Protein AF-A0A4Y9QCJ6-F1 (afdb_monomer_lite)

Foldseek 3Di:
DDDDDDDPPPPPPPVPDPPQQPAAAQRPVSLVVQLVVLVVCVVVQVVLVHSVSSNVNSVCRHNDQLPPCVHVVADVPDGPDPDVVVVVVVVVVVVVVVCVVPVCVVVVVVVVVVVVVVVVVVVVVPPPPPDDDDD

Secondary structure (DSSP, 8-state):
------------------------TT-HHHHHHHHHHHHH-HHHHHHTTSHHHHHHHHHHHHHGGGGSTTSTTS-SSS-----HHHHHHHHHHHHHHHHHH-HHHHHHHHHHHHHHHHHHHHHHHT---------

Radius of gyration: 29.43 Å; chains: 1; bounding box: 95×52×82 Å

Structure (mmCIF, N/CA/C/O backbone):
data_AF-A0A4Y9QCJ6-F1
#
_entry.id   AF-A0A4Y9QCJ6-F1
#
loop_
_atom_site.group_PDB
_atom_site.id
_atom_site.type_symbol
_atom_site.label_atom_id
_atom_site.label_alt_id
_atom_site.label_comp_id
_atom_site.label_asym_id
_atom_site.label_entity_id
_atom_site.label_seq_id
_atom_site.pdbx_PDB_ins_code
_atom_site.Cartn_x
_atom_site.Cartn_y
_atom_site.Cartn_z
_atom_site.occupancy
_atom_site.B_iso_or_equiv
_atom_site.auth_seq_id
_atom_site.auth_comp_id
_atom_site.auth_asym_id
_atom_site.auth_atom_id
_atom_site.pdbx_PDB_model_num
ATOM 1 N N . MET A 1 1 ? 48.549 -5.449 -56.097 1.00 35.25 1 MET A N 1
ATOM 2 C CA . MET A 1 1 ? 48.235 -4.006 -56.099 1.00 35.25 1 MET A CA 1
ATOM 3 C C . MET A 1 1 ? 46.804 -3.830 -55.611 1.00 35.25 1 MET A C 1
ATOM 5 O O . MET A 1 1 ? 45.955 -4.527 -56.139 1.00 35.25 1 MET A O 1
ATOM 9 N N . SER A 1 2 ? 46.633 -2.996 -54.573 1.00 35.28 2 SER A N 1
ATOM 10 C CA . SER A 1 2 ? 45.467 -2.190 -54.133 1.00 35.28 2 SER A CA 1
ATOM 11 C C . SER A 1 2 ? 44.042 -2.679 -54.434 1.00 35.28 2 SER A C 1
ATOM 13 O O . SER A 1 2 ? 43.709 -2.915 -55.585 1.00 35.28 2 SER A O 1
ATOM 15 N N . ALA A 1 3 ? 43.201 -2.916 -53.412 1.00 39.25 3 ALA A N 1
ATOM 16 C CA . ALA A 1 3 ? 42.363 -1.924 -52.691 1.00 39.25 3 ALA A CA 1
ATOM 17 C C . ALA A 1 3 ? 41.281 -1.324 -53.618 1.00 39.25 3 ALA A C 1
ATOM 19 O O . ALA A 1 3 ? 41.605 -0.872 -54.705 1.00 39.25 3 ALA A O 1
ATOM 20 N N . VAL A 1 4 ? 39.989 -1.326 -53.284 1.00 38.66 4 VAL A N 1
ATOM 21 C CA . VAL A 1 4 ? 39.385 -0.539 -52.198 1.00 38.66 4 VAL A CA 1
ATOM 22 C C . VAL A 1 4 ? 38.084 -1.200 -51.712 1.00 38.66 4 VAL A C 1
ATOM 24 O O . VAL A 1 4 ? 37.267 -1.662 -52.502 1.00 38.66 4 VAL A O 1
ATOM 27 N N . LEU A 1 5 ? 37.938 -1.228 -50.387 1.00 43.31 5 LEU A N 1
ATOM 28 C CA . LEU A 1 5 ? 36.729 -1.533 -49.628 1.00 43.31 5 LEU A CA 1
ATOM 29 C C . LEU A 1 5 ? 35.739 -0.374 -49.782 1.00 43.31 5 LEU A C 1
ATOM 31 O O . LEU A 1 5 ? 36.071 0.731 -49.355 1.00 43.31 5 LEU A O 1
ATOM 35 N N . ASP A 1 6 ? 34.539 -0.617 -50.313 1.00 37.62 6 ASP A N 1
ATOM 36 C CA . ASP A 1 6 ? 33.442 0.344 -50.189 1.00 37.62 6 ASP A CA 1
ATOM 37 C C . ASP A 1 6 ? 32.541 -0.039 -49.012 1.00 37.62 6 ASP A C 1
ATOM 39 O O . ASP A 1 6 ? 31.720 -0.950 -49.049 1.00 37.62 6 ASP A O 1
ATOM 43 N N . SER A 1 7 ? 32.852 0.659 -47.927 1.00 39.06 7 SER A N 1
ATOM 44 C CA . SER A 1 7 ? 32.071 1.015 -46.751 1.00 39.06 7 SER A CA 1
ATOM 45 C C . SER A 1 7 ? 30.545 0.894 -46.902 1.00 39.06 7 SER A C 1
ATOM 47 O O . SER A 1 7 ? 29.852 1.865 -47.221 1.00 39.06 7 SER A O 1
ATOM 49 N N . ASP A 1 8 ? 30.002 -0.268 -46.536 1.00 37.22 8 ASP A N 1
ATOM 50 C CA . ASP A 1 8 ? 28.640 -0.344 -46.014 1.00 37.22 8 ASP A CA 1
ATOM 51 C C . ASP A 1 8 ? 28.600 0.488 -44.730 1.00 37.22 8 ASP A C 1
ATOM 53 O O . ASP A 1 8 ? 29.115 0.097 -43.677 1.00 37.22 8 ASP A O 1
ATOM 57 N N . LYS A 1 9 ? 28.006 1.682 -44.820 1.00 37.88 9 LYS A N 1
ATOM 58 C CA . LYS A 1 9 ? 27.611 2.461 -43.649 1.00 37.88 9 LYS A CA 1
ATOM 59 C C . LYS A 1 9 ? 26.601 1.634 -42.859 1.00 37.88 9 LYS A C 1
ATOM 61 O O . LYS A 1 9 ? 25.395 1.743 -43.065 1.00 37.88 9 LYS A O 1
ATOM 66 N N . ALA A 1 10 ? 27.110 0.845 -41.920 1.00 39.19 10 ALA A N 1
ATOM 67 C CA . ALA A 1 10 ? 26.345 0.328 -40.808 1.00 39.19 10 ALA A CA 1
ATOM 68 C C . ALA A 1 10 ? 25.781 1.535 -40.049 1.00 39.19 10 ALA A C 1
ATOM 70 O O . ALA A 1 10 ? 26.474 2.199 -39.275 1.00 39.19 10 ALA A O 1
ATOM 71 N N . VAL A 1 11 ? 24.516 1.857 -40.317 1.00 41.06 11 VAL A N 1
ATOM 72 C CA . VAL A 1 11 ? 23.702 2.629 -39.385 1.00 41.06 11 VAL A CA 1
ATOM 73 C C . VAL A 1 11 ? 23.800 1.864 -38.068 1.00 41.06 11 VAL A C 1
ATOM 75 O O . VAL A 1 11 ? 23.504 0.668 -38.068 1.00 41.06 11 VAL A O 1
ATOM 78 N N . PRO A 1 12 ? 24.265 2.469 -36.962 1.00 40.25 12 PRO A N 1
ATOM 79 C CA . PRO A 1 12 ? 24.201 1.780 -35.694 1.00 40.25 12 PRO A CA 1
ATOM 80 C C . PRO A 1 12 ? 22.713 1.592 -35.412 1.00 40.25 12 PRO A C 1
ATOM 82 O O . PRO A 1 12 ? 22.014 2.544 -35.061 1.00 40.25 12 PRO A O 1
ATOM 85 N N . GLU A 1 13 ? 22.216 0.371 -35.606 1.00 39.78 13 GLU A N 1
ATOM 86 C CA . GLU A 1 13 ? 21.015 -0.101 -34.941 1.00 39.78 13 GLU A CA 1
ATOM 87 C C . GLU A 1 13 ? 21.306 0.024 -33.448 1.00 39.78 13 GLU A C 1
ATOM 89 O O . GLU A 1 13 ? 21.838 -0.874 -32.791 1.00 39.78 13 GLU A O 1
ATOM 94 N N . ILE A 1 14 ? 20.996 1.197 -32.900 1.00 45.50 14 ILE A N 1
ATOM 95 C CA . ILE A 1 14 ? 20.831 1.386 -31.473 1.00 45.50 14 ILE A CA 1
ATOM 96 C C . ILE A 1 14 ? 19.552 0.621 -31.159 1.00 45.50 14 ILE A C 1
ATOM 98 O O . ILE A 1 14 ? 18.470 1.195 -31.044 1.00 45.50 14 ILE A O 1
ATOM 102 N N . SER A 1 15 ? 19.673 -0.704 -31.073 1.00 43.03 15 SER A N 1
ATOM 103 C CA . SER A 1 15 ? 18.697 -1.509 -30.366 1.00 43.03 15 SER A CA 1
ATOM 104 C C . SER A 1 15 ? 18.487 -0.802 -29.025 1.00 43.03 15 SER A C 1
ATOM 106 O O . SER A 1 15 ? 19.467 -0.511 -28.321 1.00 43.03 15 SER A O 1
ATOM 108 N N . PRO A 1 16 ? 17.254 -0.389 -28.688 1.00 47.22 16 PRO A N 1
ATOM 109 C CA . PRO A 1 16 ? 17.018 0.240 -27.410 1.00 47.22 16 PRO A CA 1
ATOM 110 C C . PRO A 1 16 ? 17.340 -0.826 -26.372 1.00 47.22 16 PRO A C 1
ATOM 112 O O . PRO A 1 16 ? 16.580 -1.778 -26.198 1.00 47.22 16 PRO A O 1
ATOM 115 N N . LYS A 1 17 ? 18.505 -0.699 -25.719 1.00 46.94 17 LYS A N 1
ATOM 116 C CA . LYS A 1 17 ? 18.844 -1.518 -24.556 1.00 46.94 17 LYS A CA 1
ATOM 117 C C . LYS A 1 17 ? 17.602 -1.516 -23.667 1.00 46.94 17 LYS A C 1
ATOM 119 O O . LYS A 1 17 ? 17.110 -0.416 -23.385 1.00 46.94 17 LYS A O 1
ATOM 124 N N . PRO A 1 18 ? 17.073 -2.684 -23.262 1.00 53.84 18 PRO A N 1
ATOM 125 C CA . PRO A 1 18 ? 15.926 -2.720 -22.375 1.00 53.84 18 PRO A CA 1
ATOM 126 C C . PRO A 1 18 ? 16.317 -1.905 -21.151 1.00 53.84 18 PRO A C 1
ATOM 128 O O . PRO A 1 18 ? 17.270 -2.253 -20.447 1.00 53.84 18 PRO A O 1
ATOM 131 N N . VAL A 1 19 ? 15.659 -0.757 -20.970 1.00 62.88 19 VAL A N 1
ATOM 132 C CA . VAL A 1 19 ? 15.935 0.126 -19.843 1.00 62.88 19 VAL A CA 1
ATOM 133 C C . VAL A 1 19 ? 15.485 -0.645 -18.619 1.00 62.88 19 VAL A C 1
ATOM 135 O O . VAL A 1 19 ? 14.303 -0.729 -18.304 1.00 62.88 19 VAL A O 1
ATOM 138 N N . THR A 1 20 ? 16.437 -1.330 -18.005 1.00 71.50 20 THR A N 1
ATOM 139 C CA . THR A 1 20 ? 16.164 -2.241 -16.910 1.00 71.50 20 THR A CA 1
ATOM 140 C C . THR A 1 20 ? 16.136 -1.401 -15.650 1.00 71.50 20 THR A C 1
ATOM 142 O O . THR A 1 20 ? 17.024 -0.587 -15.411 1.00 71.50 20 THR A O 1
ATOM 145 N N . ILE A 1 21 ? 15.076 -1.541 -14.866 1.00 81.06 21 ILE A N 1
ATOM 146 C CA . ILE A 1 21 ? 14.935 -0.803 -13.617 1.00 81.06 21 ILE A CA 1
ATOM 147 C C . ILE A 1 21 ? 15.907 -1.394 -12.599 1.00 81.06 21 ILE A C 1
ATOM 149 O O . ILE A 1 21 ? 15.769 -2.543 -12.189 1.00 81.06 21 ILE A O 1
ATOM 153 N N . GLU A 1 22 ? 16.877 -0.591 -12.175 1.00 83.38 22 GLU A N 1
ATOM 154 C CA . GLU A 1 22 ? 17.934 -0.976 -11.233 1.00 83.38 22 GLU A CA 1
ATOM 155 C C . GLU A 1 22 ? 17.466 -0.882 -9.768 1.00 83.38 22 GLU A C 1
ATOM 157 O O . GLU A 1 22 ? 18.109 -0.260 -8.925 1.00 83.38 22 GLU A O 1
ATOM 162 N N . ILE A 1 23 ? 16.310 -1.467 -9.447 1.00 85.94 23 ILE A N 1
ATOM 163 C CA . ILE A 1 23 ? 15.819 -1.565 -8.065 1.00 85.94 23 ILE A CA 1
ATOM 164 C C . ILE A 1 23 ? 16.031 -3.000 -7.591 1.00 85.94 23 ILE A C 1
ATOM 166 O O . ILE A 1 23 ? 15.534 -3.943 -8.207 1.00 85.94 23 ILE A O 1
ATOM 170 N N . ARG A 1 24 ? 16.763 -3.171 -6.485 1.00 84.56 24 ARG A N 1
ATOM 171 C CA . ARG A 1 24 ? 16.892 -4.473 -5.818 1.00 84.56 24 ARG A CA 1
ATOM 172 C C . ARG A 1 24 ? 15.617 -4.800 -5.039 1.00 84.56 24 ARG A C 1
ATOM 174 O O . ARG A 1 24 ? 14.974 -3.910 -4.484 1.00 84.56 24 ARG A O 1
ATOM 181 N N . GLU A 1 25 ? 15.287 -6.087 -4.961 1.00 84.69 25 GLU A N 1
ATOM 182 C CA . GLU A 1 25 ? 14.137 -6.575 -4.191 1.00 84.69 25 GLU A CA 1
ATOM 183 C C . GLU A 1 25 ? 14.214 -6.092 -2.732 1.00 84.69 25 GLU A C 1
ATOM 185 O O . GLU A 1 25 ? 15.226 -6.278 -2.056 1.00 84.69 25 GLU A O 1
ATOM 190 N N . GLY A 1 26 ? 13.143 -5.456 -2.252 1.00 79.38 26 GLY A N 1
ATOM 191 C CA . GLY A 1 26 ? 13.040 -4.920 -0.895 1.00 79.38 26 GLY A CA 1
ATOM 192 C C . GLY A 1 26 ? 13.783 -3.601 -0.643 1.00 79.38 26 GLY A C 1
ATOM 193 O O . GLY A 1 26 ? 13.669 -3.060 0.459 1.00 79.38 26 GLY A O 1
ATOM 194 N N . ASP A 1 27 ? 14.485 -3.032 -1.630 1.00 86.88 27 ASP A N 1
ATOM 195 C CA . ASP A 1 27 ? 15.189 -1.755 -1.469 1.00 86.88 27 ASP A CA 1
ATOM 196 C C . ASP A 1 27 ? 14.233 -0.558 -1.587 1.00 86.88 27 ASP A C 1
ATOM 198 O O . ASP A 1 27 ? 13.941 -0.034 -2.667 1.00 86.88 27 ASP A O 1
ATOM 202 N N . TRP A 1 28 ? 13.741 -0.112 -0.431 1.00 86.19 28 TRP A N 1
ATOM 203 C CA . TRP A 1 28 ? 12.814 1.013 -0.339 1.00 86.19 28 TRP A CA 1
ATOM 204 C C . TRP A 1 28 ? 13.424 2.331 -0.833 1.00 86.19 28 TRP A C 1
ATOM 206 O O . TRP A 1 28 ? 12.732 3.140 -1.453 1.00 86.19 28 TRP A O 1
ATOM 216 N N . LYS A 1 29 ? 14.723 2.555 -0.594 1.00 90.81 29 LYS A N 1
ATOM 217 C CA . LYS A 1 29 ? 15.389 3.804 -0.985 1.00 90.81 29 LYS A CA 1
ATOM 218 C C . LYS A 1 29 ? 15.515 3.888 -2.503 1.00 90.81 29 LYS A C 1
ATOM 220 O O . LYS A 1 29 ? 15.178 4.922 -3.082 1.00 90.81 29 LYS A O 1
ATOM 225 N N . ALA A 1 30 ? 15.923 2.791 -3.143 1.00 89.31 30 ALA A N 1
ATOM 226 C CA . ALA A 1 30 ? 15.985 2.705 -4.599 1.00 89.31 30 ALA A CA 1
ATOM 227 C C . ALA A 1 30 ? 14.599 2.880 -5.243 1.00 89.31 30 ALA A C 1
ATOM 229 O O . ALA A 1 30 ? 14.474 3.572 -6.253 1.00 89.31 30 ALA A O 1
ATOM 230 N N . TYR A 1 31 ? 13.544 2.330 -4.630 1.00 89.62 31 TYR A N 1
ATOM 231 C CA . TYR A 1 31 ? 12.169 2.506 -5.103 1.00 89.62 31 TYR A CA 1
ATOM 232 C C . TYR A 1 31 ? 11.694 3.963 -5.067 1.00 89.62 31 TYR A C 1
ATOM 234 O O . TYR A 1 31 ? 11.203 4.474 -6.077 1.00 89.62 31 TYR A O 1
ATOM 242 N N . ILE A 1 32 ? 11.884 4.656 -3.940 1.00 91.81 32 ILE A N 1
ATOM 243 C CA . ILE A 1 32 ? 11.516 6.074 -3.815 1.00 91.81 32 ILE A CA 1
ATOM 244 C C . ILE A 1 32 ? 12.282 6.932 -4.822 1.00 91.81 32 ILE A C 1
ATOM 246 O O . ILE A 1 32 ? 11.680 7.773 -5.493 1.00 91.81 32 ILE A O 1
ATOM 250 N N . HIS A 1 33 ? 13.582 6.681 -4.981 1.00 90.62 33 HIS A N 1
ATOM 251 C CA . HIS A 1 33 ? 14.397 7.375 -5.972 1.00 90.62 33 HIS A CA 1
ATOM 252 C C . HIS A 1 33 ? 13.901 7.110 -7.405 1.00 90.62 33 HIS A C 1
ATOM 254 O O . HIS A 1 33 ? 13.760 8.039 -8.201 1.00 90.62 33 HIS A O 1
ATOM 260 N N . GLY A 1 34 ? 13.545 5.861 -7.719 1.00 88.75 34 GLY A N 1
ATOM 261 C CA . GLY A 1 34 ? 12.958 5.476 -9.001 1.00 88.75 34 GLY A CA 1
ATOM 262 C C . GLY A 1 34 ? 11.656 6.218 -9.306 1.00 88.75 34 GLY A C 1
ATOM 263 O O . GLY A 1 34 ? 11.503 6.734 -10.411 1.00 88.75 34 GLY A O 1
ATOM 264 N N . ILE A 1 35 ? 10.751 6.347 -8.329 1.00 90.69 35 ILE A N 1
ATOM 265 C CA . ILE A 1 35 ? 9.498 7.102 -8.497 1.00 90.69 35 ILE A CA 1
ATOM 266 C C . ILE A 1 35 ? 9.752 8.601 -8.640 1.00 90.69 35 ILE A C 1
ATOM 268 O O . ILE A 1 35 ? 9.072 9.246 -9.438 1.00 90.69 35 ILE A O 1
ATOM 272 N N . ALA A 1 36 ? 10.696 9.166 -7.885 1.00 89.12 36 ALA A N 1
ATOM 273 C CA . ALA A 1 36 ? 11.032 10.584 -7.983 1.00 89.12 36 ALA A CA 1
ATOM 274 C C . ALA A 1 36 ? 11.489 10.939 -9.407 1.00 89.12 36 ALA A C 1
ATOM 276 O O . ALA A 1 36 ? 10.935 11.860 -10.007 1.00 89.12 36 ALA A O 1
ATOM 277 N N . ARG A 1 37 ? 12.349 10.102 -10.009 1.00 86.12 37 ARG A N 1
ATOM 278 C CA . ARG A 1 37 ? 12.803 10.246 -11.406 1.00 86.12 37 ARG A CA 1
ATOM 279 C C . ARG A 1 37 ? 11.673 10.280 -12.436 1.00 86.12 37 ARG A C 1
ATOM 281 O O . ARG A 1 37 ? 11.844 10.874 -13.492 1.00 86.12 37 ARG A O 1
ATOM 288 N N . CYS A 1 38 ? 10.508 9.697 -12.137 1.00 85.62 38 CYS A N 1
ATOM 289 C CA . CYS A 1 38 ? 9.334 9.766 -13.014 1.00 85.62 38 CYS A CA 1
ATOM 290 C C . CYS A 1 38 ? 8.854 11.209 -13.256 1.00 85.62 38 CYS A C 1
ATOM 292 O O . CYS A 1 38 ? 8.173 11.463 -14.248 1.00 85.62 38 CYS A O 1
ATOM 294 N N . LYS A 1 39 ? 9.123 12.135 -12.326 1.00 82.56 39 LYS A N 1
ATOM 295 C CA . LYS A 1 39 ? 8.732 13.545 -12.463 1.00 82.56 39 LYS A CA 1
ATOM 296 C C . LYS A 1 39 ? 9.717 14.328 -13.329 1.00 82.56 39 LYS A C 1
ATOM 298 O O . LYS A 1 39 ? 9.292 15.223 -14.054 1.00 82.56 39 LYS A O 1
ATOM 303 N N . ASP A 1 40 ? 10.989 13.950 -13.267 1.00 84.75 40 ASP A N 1
ATOM 304 C CA . ASP A 1 40 ? 12.088 14.729 -13.833 1.00 84.75 40 ASP A CA 1
ATOM 305 C C . ASP A 1 40 ? 12.474 14.258 -15.245 1.00 84.75 40 ASP A C 1
ATOM 307 O O . ASP A 1 40 ? 12.872 15.067 -16.080 1.00 84.75 40 ASP A O 1
ATOM 311 N N . ASP A 1 41 ? 12.305 12.967 -15.552 1.00 85.19 41 ASP A N 1
ATOM 312 C CA . ASP A 1 41 ? 12.760 12.356 -16.806 1.00 85.19 41 ASP A CA 1
ATOM 313 C C . ASP A 1 41 ? 11.585 11.848 -17.661 1.00 85.19 41 ASP A C 1
ATOM 315 O O . ASP A 1 41 ? 11.200 10.674 -17.634 1.00 85.19 41 ASP A O 1
ATOM 319 N N . LYS A 1 42 ? 10.988 12.760 -18.439 1.00 84.12 42 LYS A N 1
ATOM 320 C CA . LYS A 1 42 ? 9.854 12.447 -19.331 1.00 84.12 42 LYS A CA 1
ATOM 321 C C . LYS A 1 42 ? 10.231 11.464 -20.442 1.00 84.12 42 LYS A C 1
ATOM 323 O O . LYS A 1 42 ? 9.415 10.621 -20.801 1.00 84.12 42 LYS A O 1
ATOM 328 N N . VAL A 1 43 ? 11.470 11.525 -20.932 1.00 85.00 43 VAL A N 1
ATOM 329 C CA . VAL A 1 43 ? 11.970 10.651 -22.007 1.00 85.00 43 VAL A CA 1
ATOM 330 C C . VAL A 1 43 ? 12.067 9.210 -21.520 1.00 85.00 43 VAL A C 1
ATOM 332 O O . VAL A 1 43 ? 11.671 8.281 -22.224 1.00 85.00 43 VAL A O 1
ATOM 335 N N . LEU A 1 44 ? 12.559 9.006 -20.296 1.00 83.38 44 LEU A N 1
ATOM 336 C CA . LEU A 1 44 ? 12.551 7.697 -19.653 1.00 83.38 44 LEU A CA 1
ATOM 337 C C . LEU A 1 44 ? 11.126 7.166 -19.500 1.00 83.38 44 LEU A C 1
ATOM 339 O O . LEU A 1 44 ? 10.866 6.014 -19.826 1.00 83.38 44 LEU A O 1
ATOM 343 N N . VAL A 1 45 ? 10.205 8.003 -19.029 1.00 84.94 45 VAL A N 1
ATOM 344 C CA . VAL A 1 45 ? 8.810 7.625 -18.782 1.00 84.94 45 VAL A CA 1
ATOM 345 C C . VAL A 1 45 ? 8.075 7.222 -20.065 1.00 84.94 45 VAL A C 1
ATOM 347 O O . VAL A 1 45 ? 7.325 6.242 -20.063 1.00 84.94 45 VAL A O 1
ATOM 350 N N . GLU A 1 46 ? 8.304 7.934 -21.167 1.00 85.69 46 GLU A N 1
ATOM 351 C CA . GLU A 1 46 ? 7.708 7.619 -22.470 1.00 85.69 46 GLU A CA 1
ATOM 352 C C . GLU A 1 46 ? 8.137 6.243 -22.990 1.00 85.69 46 GLU A C 1
ATOM 354 O O . GLU A 1 46 ? 7.309 5.518 -23.540 1.00 85.69 46 GLU A O 1
ATOM 359 N N . ARG A 1 47 ? 9.376 5.808 -22.717 1.00 86.31 47 ARG A N 1
ATOM 360 C CA . ARG A 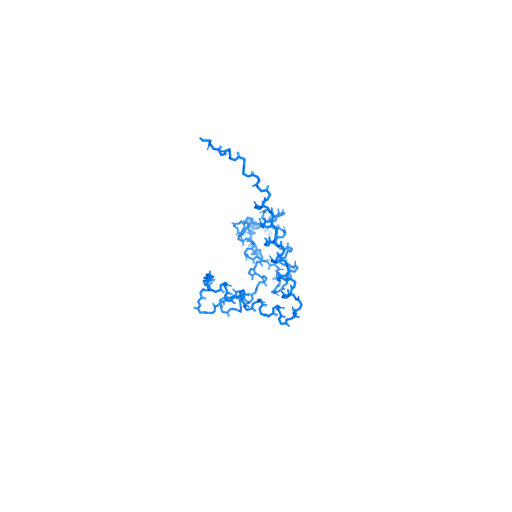1 47 ? 9.856 4.464 -23.103 1.00 86.31 47 ARG A CA 1
ATOM 361 C C . ARG A 1 47 ? 9.077 3.323 -22.451 1.00 86.31 47 ARG A C 1
ATOM 363 O O . ARG A 1 47 ? 9.046 2.226 -22.997 1.00 86.31 47 ARG A O 1
ATOM 370 N N . PHE A 1 48 ? 8.453 3.567 -21.300 1.00 83.38 48 PHE A N 1
ATOM 371 C CA . PHE A 1 48 ? 7.609 2.587 -20.612 1.00 83.38 48 PHE A CA 1
ATOM 372 C C . PHE A 1 48 ? 6.126 2.705 -20.992 1.00 83.38 48 PHE A C 1
ATOM 374 O O . PHE A 1 48 ? 5.307 1.973 -20.445 1.00 83.38 48 PHE A O 1
ATOM 381 N N . GLY A 1 49 ? 5.756 3.611 -21.903 1.00 84.56 49 GLY A N 1
ATOM 382 C CA . GLY A 1 49 ? 4.357 3.867 -22.258 1.00 84.56 49 GLY A CA 1
ATOM 383 C C . GLY A 1 49 ? 3.633 4.790 -21.273 1.00 84.56 49 GLY A C 1
ATOM 384 O O . GLY A 1 49 ? 2.405 4.784 -21.208 1.00 84.56 49 GLY A O 1
ATOM 385 N N . GLY A 1 50 ? 4.378 5.578 -20.489 1.00 87.31 50 GLY A N 1
ATOM 386 C CA . GLY A 1 50 ? 3.835 6.622 -19.622 1.00 87.31 50 GLY A CA 1
ATOM 387 C C . GLY A 1 50 ? 4.105 6.425 -18.129 1.00 87.31 50 GLY A C 1
ATOM 388 O O . GLY A 1 50 ? 4.618 5.404 -17.665 1.00 87.31 50 GLY A O 1
ATOM 389 N N . ALA A 1 51 ? 3.742 7.445 -17.344 1.00 87.06 51 ALA A N 1
ATOM 390 C CA . ALA A 1 51 ? 4.129 7.559 -15.933 1.00 87.06 51 ALA A CA 1
ATOM 391 C C . ALA A 1 51 ? 3.591 6.417 -15.063 1.00 87.06 51 ALA A C 1
ATOM 393 O O . ALA A 1 51 ? 4.263 5.959 -14.139 1.00 87.06 51 ALA A O 1
ATOM 394 N N . ILE A 1 52 ? 2.377 5.946 -15.354 1.00 86.12 52 ILE A N 1
ATOM 395 C CA . ILE A 1 52 ? 1.741 4.850 -14.615 1.00 86.12 52 ILE A CA 1
ATOM 396 C C . ILE A 1 52 ? 2.486 3.538 -14.871 1.00 86.12 52 ILE A C 1
ATOM 398 O O . ILE A 1 52 ? 2.789 2.809 -13.926 1.00 86.12 52 ILE A O 1
ATOM 402 N N . ALA A 1 53 ? 2.822 3.257 -16.130 1.00 84.38 53 ALA A N 1
ATOM 403 C CA . ALA A 1 53 ? 3.525 2.041 -16.516 1.00 84.38 53 ALA A CA 1
ATOM 404 C C . ALA A 1 53 ? 4.951 2.001 -15.945 1.00 84.38 53 ALA A C 1
ATOM 406 O O . ALA A 1 53 ? 5.355 0.981 -15.386 1.00 84.38 53 ALA A O 1
ATOM 407 N N . TYR A 1 54 ? 5.665 3.131 -15.962 1.00 89.38 54 TYR A N 1
ATOM 408 C CA . TYR A 1 54 ? 6.979 3.252 -15.328 1.00 8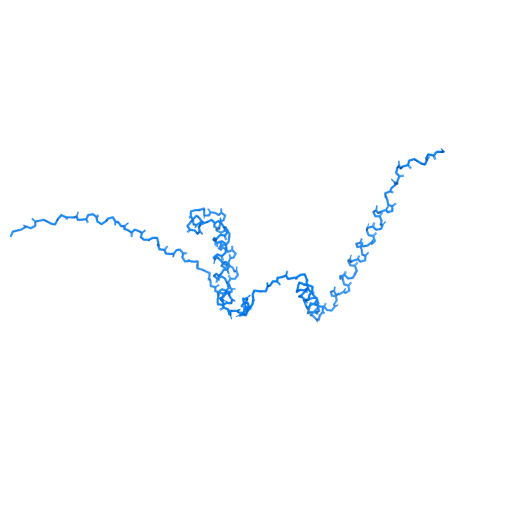9.38 54 TYR A CA 1
ATOM 409 C C . TYR A 1 54 ? 6.919 3.026 -13.807 1.00 89.38 54 TYR A C 1
ATOM 411 O O . TYR A 1 54 ? 7.642 2.186 -13.274 1.00 89.38 54 TYR A O 1
ATOM 419 N N . LYS A 1 55 ? 5.998 3.696 -13.095 1.00 89.75 55 LYS A N 1
ATOM 420 C CA . LYS A 1 55 ? 5.817 3.495 -11.643 1.00 89.75 55 LYS A CA 1
ATOM 421 C C . LYS A 1 55 ? 5.463 2.048 -11.303 1.00 89.75 55 LYS A C 1
ATOM 423 O O . LYS A 1 55 ? 5.974 1.507 -10.324 1.00 89.75 55 LYS A O 1
ATOM 428 N N . ARG A 1 56 ? 4.619 1.409 -12.120 1.00 86.56 56 ARG A N 1
ATOM 429 C CA . ARG A 1 56 ? 4.281 -0.011 -11.974 1.00 86.56 56 ARG A CA 1
ATOM 430 C C . ARG A 1 56 ? 5.517 -0.890 -12.141 1.00 86.56 56 ARG A C 1
ATOM 432 O O . ARG A 1 56 ? 5.720 -1.789 -11.333 1.00 86.56 56 ARG A O 1
ATOM 439 N N . ALA A 1 57 ? 6.352 -0.619 -13.137 1.00 86.62 57 ALA A N 1
ATOM 440 C CA . ALA A 1 57 ? 7.592 -1.352 -13.343 1.00 86.62 57 ALA A CA 1
ATOM 441 C C . ALA A 1 57 ? 8.572 -1.157 -12.163 1.00 86.62 57 ALA A C 1
ATOM 443 O O . ALA A 1 57 ? 9.167 -2.132 -11.704 1.00 86.62 57 ALA A O 1
ATOM 444 N N . CYS A 1 58 ? 8.659 0.049 -11.581 1.00 89.50 58 CYS A N 1
ATOM 445 C CA . CYS A 1 58 ? 9.421 0.285 -10.348 1.00 89.50 58 CYS A CA 1
ATOM 446 C C . CYS A 1 58 ? 8.882 -0.525 -9.163 1.00 89.50 58 CYS A C 1
ATOM 448 O O . CYS A 1 58 ? 9.662 -1.108 -8.410 1.00 89.50 58 CYS A O 1
ATOM 450 N N . ALA A 1 59 ? 7.558 -0.579 -9.002 1.00 87.50 59 ALA A N 1
ATOM 451 C CA . ALA A 1 59 ? 6.919 -1.336 -7.929 1.00 87.50 59 ALA A CA 1
ATOM 452 C C . ALA A 1 59 ? 7.158 -2.843 -8.081 1.00 87.50 59 ALA A C 1
ATOM 454 O O . ALA A 1 59 ? 7.467 -3.517 -7.103 1.00 87.50 59 ALA A O 1
ATOM 455 N N . LEU A 1 60 ? 7.080 -3.368 -9.306 1.00 84.75 60 LEU A N 1
ATOM 456 C CA . LEU A 1 60 ? 7.374 -4.773 -9.585 1.00 84.75 60 LEU A CA 1
ATOM 457 C C . LEU A 1 60 ? 8.842 -5.117 -9.303 1.00 84.75 60 LEU A C 1
ATOM 459 O O . LEU A 1 60 ? 9.104 -6.150 -8.693 1.00 84.75 60 LEU A O 1
ATOM 463 N N . ALA A 1 61 ? 9.788 -4.247 -9.670 1.00 87.00 61 ALA A N 1
ATOM 464 C CA . ALA A 1 61 ? 11.205 -4.444 -9.359 1.00 87.00 61 ALA A CA 1
ATOM 465 C C . ALA A 1 61 ? 11.478 -4.420 -7.840 1.00 87.00 61 ALA A C 1
ATOM 467 O O . ALA A 1 61 ? 12.185 -5.284 -7.326 1.00 87.00 61 ALA A O 1
ATOM 468 N N . TYR A 1 62 ? 10.849 -3.493 -7.107 1.00 87.25 62 TYR A N 1
ATOM 469 C CA . TYR A 1 62 ? 10.926 -3.428 -5.642 1.00 87.25 62 TYR A CA 1
ATOM 470 C C . TYR A 1 62 ? 10.362 -4.682 -4.966 1.00 87.25 62 TYR A C 1
ATOM 472 O O . TYR A 1 62 ? 10.970 -5.224 -4.045 1.00 87.25 62 TYR A O 1
ATOM 480 N N . LEU A 1 63 ? 9.196 -5.150 -5.412 1.00 83.56 63 LEU A N 1
ATOM 481 C CA . LEU A 1 63 ? 8.569 -6.341 -4.847 1.00 83.56 63 LEU A CA 1
ATOM 482 C C . LEU A 1 63 ? 9.303 -7.630 -5.254 1.00 83.56 63 LEU A C 1
ATOM 484 O O . LEU A 1 63 ? 9.221 -8.623 -4.531 1.00 83.56 63 LEU A O 1
ATOM 488 N N . GLY A 1 64 ? 10.023 -7.621 -6.380 1.00 80.62 64 GLY A N 1
ATOM 489 C CA . GLY A 1 64 ? 10.874 -8.715 -6.844 1.00 80.62 64 GLY A CA 1
ATOM 490 C C . GLY A 1 64 ? 10.139 -10.054 -6.898 1.00 80.62 64 GLY A C 1
ATOM 491 O O . GLY A 1 64 ? 9.017 -10.148 -7.407 1.00 80.62 64 GLY A O 1
ATOM 492 N N . ARG A 1 65 ? 10.746 -11.103 -6.329 1.00 70.25 65 ARG A N 1
ATOM 493 C CA . ARG A 1 65 ? 10.154 -12.452 -6.281 1.00 70.25 65 ARG A CA 1
ATOM 494 C C . ARG A 1 65 ? 8.855 -12.520 -5.484 1.00 70.25 65 ARG A C 1
ATOM 496 O O . ARG A 1 65 ? 8.053 -13.423 -5.707 1.00 70.25 65 ARG A O 1
ATOM 503 N N . ARG A 1 66 ? 8.588 -11.555 -4.598 1.00 64.75 66 ARG A N 1
ATOM 504 C CA . ARG A 1 66 ? 7.330 -11.517 -3.842 1.00 64.75 66 ARG A CA 1
ATOM 505 C C . ARG A 1 66 ? 6.126 -11.154 -4.712 1.00 64.75 66 ARG A C 1
ATOM 507 O O . ARG A 1 66 ? 5.033 -11.608 -4.389 1.00 64.75 66 ARG A O 1
ATOM 514 N N . ALA A 1 67 ? 6.314 -10.385 -5.788 1.00 61.66 67 ALA A N 1
ATOM 515 C CA . ALA A 1 67 ? 5.250 -10.000 -6.727 1.00 61.66 67 ALA A CA 1
ATOM 516 C C . ALA A 1 67 ? 5.087 -10.946 -7.926 1.00 61.66 67 ALA A C 1
ATOM 518 O O . ALA A 1 67 ? 4.253 -10.695 -8.796 1.00 61.66 67 ALA A O 1
ATOM 519 N N . GLN A 1 68 ? 5.878 -12.018 -8.007 1.00 63.91 68 GLN A N 1
ATOM 520 C CA . GLN A 1 68 ? 5.675 -13.038 -9.032 1.00 63.91 68 GLN A CA 1
ATOM 521 C C . GLN A 1 68 ? 4.355 -13.777 -8.791 1.00 63.91 68 GLN A C 1
ATOM 523 O O . GLN A 1 68 ? 3.864 -13.839 -7.663 1.00 63.91 68 GLN A O 1
ATOM 528 N N . LEU A 1 69 ? 3.785 -14.362 -9.850 1.00 53.75 69 LEU A N 1
ATOM 529 C CA . LEU A 1 69 ? 2.709 -15.340 -9.701 1.00 53.75 69 LEU A CA 1
ATOM 530 C C . LEU A 1 69 ? 3.224 -16.418 -8.733 1.00 53.75 69 LEU A C 1
ATOM 532 O O . LEU A 1 69 ? 4.287 -16.980 -8.982 1.00 53.75 69 LEU A O 1
ATOM 536 N N . HIS A 1 70 ? 2.518 -16.651 -7.625 1.00 57.06 70 HIS A N 1
A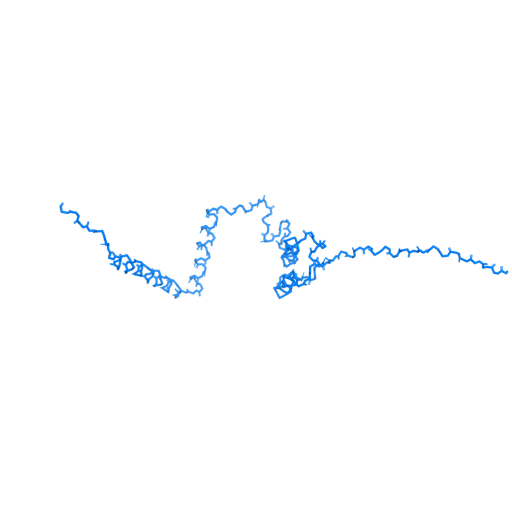TOM 537 C CA . HIS A 1 70 ? 2.932 -17.515 -6.508 1.00 57.06 70 HIS A CA 1
ATOM 538 C C . HIS A 1 70 ? 3.914 -16.931 -5.465 1.00 57.06 70 HIS A C 1
ATOM 540 O O . HIS A 1 70 ? 4.288 -17.636 -4.527 1.00 57.06 70 HIS A O 1
ATOM 546 N N . GLY A 1 71 ? 4.309 -15.662 -5.575 1.00 58.75 71 GLY A N 1
ATOM 547 C CA . GLY A 1 71 ? 5.126 -14.967 -4.577 1.00 58.75 71 GLY A CA 1
ATOM 548 C C . GLY A 1 71 ? 4.324 -14.541 -3.341 1.00 58.75 71 GLY A C 1
ATOM 549 O O . GLY A 1 71 ? 3.112 -14.382 -3.389 1.00 58.75 71 GLY A O 1
ATOM 550 N N . GLY A 1 72 ? 4.989 -14.303 -2.205 1.00 59.34 72 GLY A N 1
ATOM 551 C CA . GLY A 1 72 ? 4.313 -13.989 -0.931 1.00 59.34 72 GLY A CA 1
ATOM 552 C C . GLY A 1 72 ? 3.458 -12.706 -0.895 1.00 59.34 72 GLY A C 1
ATOM 553 O O . GLY A 1 72 ? 2.848 -12.431 0.133 1.00 59.34 72 GLY A O 1
ATOM 554 N N . VAL A 1 73 ? 3.435 -11.897 -1.962 1.00 57.22 73 VAL A N 1
ATOM 555 C CA . V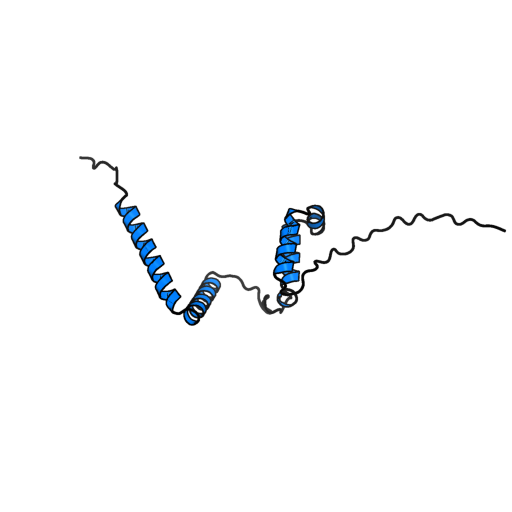AL A 1 73 ? 2.569 -10.707 -2.107 1.00 57.22 73 VAL A CA 1
ATOM 556 C C . VAL A 1 73 ? 1.424 -10.954 -3.101 1.00 57.22 73 VAL A C 1
ATOM 558 O O . VAL A 1 73 ? 0.391 -10.293 -3.013 1.00 57.22 73 VAL A O 1
ATOM 561 N N . CYS A 1 74 ? 1.551 -11.930 -4.003 1.00 53.47 74 CYS A N 1
ATOM 562 C CA . CYS A 1 74 ? 0.514 -12.296 -4.965 1.00 53.47 74 CYS A CA 1
ATOM 563 C C . CYS A 1 74 ? 0.006 -13.710 -4.668 1.00 53.47 74 CYS A C 1
ATOM 565 O O . CYS A 1 74 ? 0.732 -14.688 -4.823 1.00 53.47 74 CYS A O 1
ATOM 567 N N . SER A 1 75 ? -1.262 -13.828 -4.266 1.00 51.84 75 SER A N 1
ATOM 568 C CA . SER A 1 75 ? -1.877 -15.131 -3.997 1.00 51.84 75 SER A CA 1
ATOM 569 C C . SER A 1 75 ? -1.677 -16.104 -5.153 1.00 51.84 75 SER A C 1
ATOM 571 O O . SER A 1 75 ? -1.922 -15.799 -6.318 1.00 51.84 75 SER A O 1
ATOM 573 N N . THR A 1 76 ? -1.225 -17.300 -4.788 1.00 51.91 76 THR A N 1
ATOM 574 C CA . THR A 1 76 ? -0.889 -18.408 -5.683 1.00 51.91 76 THR A CA 1
ATOM 575 C C . THR A 1 76 ? -2.113 -19.016 -6.366 1.00 51.91 76 THR A C 1
ATOM 577 O O . THR A 1 76 ? -1.950 -19.769 -7.321 1.00 51.91 76 THR A O 1
ATOM 580 N N . ARG A 1 77 ? -3.321 -18.766 -5.844 1.00 49.44 77 ARG A N 1
ATOM 581 C CA . ARG A 1 77 ? -4.529 -19.515 -6.219 1.00 49.44 77 ARG A CA 1
ATOM 582 C C . ARG A 1 77 ? -5.683 -18.638 -6.692 1.00 49.44 77 ARG A C 1
ATOM 584 O O . ARG A 1 77 ? -6.433 -19.093 -7.542 1.00 49.44 77 ARG A O 1
ATOM 591 N N . HIS A 1 78 ? -5.825 -17.410 -6.189 1.00 53.31 78 HIS A N 1
ATOM 592 C CA . HIS A 1 78 ? -6.944 -16.534 -6.556 1.00 53.31 78 HIS A CA 1
ATOM 593 C C . HIS A 1 78 ? -6.556 -15.059 -6.446 1.00 53.31 78 HIS A C 1
ATOM 595 O O . HIS A 1 78 ? -5.848 -14.705 -5.501 1.00 53.31 78 HIS A O 1
ATOM 601 N N . PRO A 1 79 ? -7.043 -14.174 -7.336 1.00 58.50 79 PRO A N 1
ATOM 602 C CA . PRO A 1 79 ? -6.964 -12.741 -7.086 1.00 58.50 79 PRO A CA 1
ATOM 603 C C . PRO A 1 79 ? -7.608 -12.449 -5.726 1.00 58.50 79 PRO A C 1
ATOM 605 O O . PRO A 1 79 ? -8.760 -12.813 -5.490 1.00 58.50 79 PRO A O 1
ATOM 608 N N . HIS A 1 80 ? -6.866 -11.817 -4.814 1.00 61.56 80 HIS A N 1
ATOM 609 C CA . HIS A 1 80 ? -7.466 -11.298 -3.590 1.00 61.56 80 HIS A CA 1
ATOM 610 C C . HIS A 1 80 ? -8.328 -10.104 -3.975 1.00 61.56 80 HIS A C 1
ATOM 612 O O . HIS A 1 80 ? -7.843 -8.984 -4.130 1.00 61.56 80 HIS A O 1
ATOM 618 N N . ILE A 1 81 ? -9.615 -10.365 -4.177 1.00 63.69 81 ILE A N 1
ATOM 619 C CA . ILE A 1 81 ? -10.610 -9.311 -4.282 1.00 63.69 81 ILE A CA 1
ATOM 620 C C . ILE A 1 81 ? -10.660 -8.668 -2.899 1.00 63.69 81 ILE A C 1
ATOM 622 O O . ILE A 1 81 ? -10.981 -9.337 -1.917 1.00 63.69 81 ILE A O 1
ATOM 626 N N . MET A 1 82 ? -10.300 -7.386 -2.818 1.00 71.62 82 MET A N 1
ATOM 627 C CA . MET A 1 82 ? -10.470 -6.586 -1.607 1.00 71.62 82 MET A CA 1
ATOM 628 C C . MET A 1 82 ? -11.963 -6.347 -1.389 1.00 71.62 82 MET A C 1
ATOM 630 O O . MET A 1 82 ? -12.498 -5.285 -1.696 1.00 71.62 82 MET A O 1
ATOM 634 N N . THR A 1 83 ? -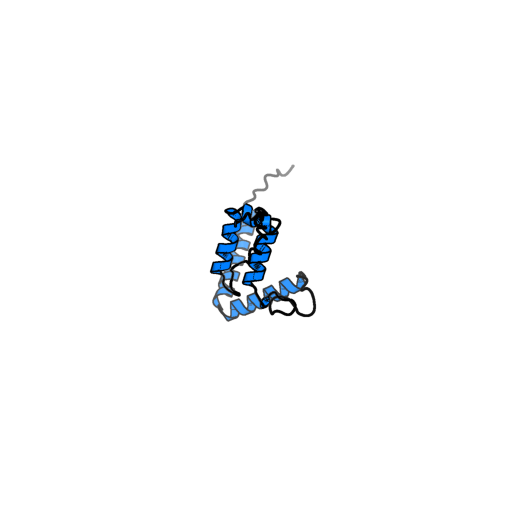12.661 -7.379 -0.926 1.00 82.06 83 THR A N 1
ATOM 635 C CA . THR A 1 83 ? -14.048 -7.250 -0.504 1.00 82.06 83 THR A CA 1
ATOM 636 C C . THR A 1 83 ? -14.096 -6.397 0.766 1.00 82.06 83 THR A C 1
ATOM 638 O O . THR A 1 83 ? -13.131 -6.393 1.539 1.00 82.06 83 THR A O 1
ATOM 641 N N . PRO A 1 84 ? -15.211 -5.698 1.036 1.00 82.69 84 PRO A N 1
ATOM 642 C CA . PRO A 1 84 ? -15.382 -4.975 2.296 1.00 82.69 84 PRO A CA 1
ATOM 643 C C . PRO A 1 84 ? -15.132 -5.869 3.518 1.00 82.69 84 PRO A C 1
ATOM 645 O O . PRO A 1 84 ? -14.491 -5.447 4.474 1.00 82.69 84 PRO A O 1
ATOM 648 N N . GLN A 1 85 ? -15.551 -7.136 3.434 1.00 81.56 85 GLN A N 1
ATOM 649 C CA . GLN A 1 85 ? -15.323 -8.139 4.470 1.00 81.56 85 GLN A CA 1
ATOM 650 C C . GLN A 1 85 ? -13.830 -8.414 4.697 1.00 81.56 85 GLN A C 1
ATOM 652 O O . GLN A 1 85 ? -13.360 -8.383 5.830 1.00 81.56 85 GLN A O 1
ATOM 657 N N . PHE A 1 86 ? -13.066 -8.623 3.622 1.00 79.75 86 PHE A N 1
ATOM 658 C CA . PHE A 1 86 ? -11.623 -8.843 3.715 1.00 79.75 86 PHE A CA 1
ATOM 659 C C . PHE A 1 86 ? -10.900 -7.639 4.336 1.00 79.75 86 PHE A C 1
ATOM 661 O O . PHE A 1 86 ? -9.993 -7.806 5.149 1.00 79.75 86 PHE A O 1
ATOM 668 N N . ILE A 1 87 ? -11.316 -6.419 3.983 1.00 83.12 87 ILE A N 1
ATOM 669 C CA . ILE A 1 87 ? -10.757 -5.193 4.565 1.00 83.12 87 ILE A CA 1
ATOM 670 C C . ILE A 1 87 ? -11.082 -5.113 6.061 1.00 83.12 87 ILE A C 1
ATOM 672 O O . ILE A 1 87 ? -10.180 -4.835 6.850 1.00 83.12 87 ILE A O 1
ATOM 676 N N . ALA A 1 88 ? -12.323 -5.403 6.460 1.00 87.69 88 ALA A N 1
ATOM 677 C CA . ALA A 1 88 ? -12.737 -5.392 7.862 1.00 87.69 88 ALA A CA 1
ATOM 678 C C . ALA A 1 88 ? -11.945 -6.408 8.708 1.00 87.69 88 ALA A C 1
ATOM 680 O O . ALA A 1 88 ? -11.485 -6.091 9.805 1.00 87.69 88 ALA A O 1
ATOM 681 N N . GLU A 1 89 ? -11.717 -7.612 8.180 1.00 85.44 89 GLU A N 1
ATOM 682 C CA . GLU A 1 89 ? -10.909 -8.644 8.841 1.00 85.44 89 GLU A CA 1
ATOM 683 C C . GLU A 1 89 ? -9.438 -8.230 8.972 1.00 85.44 89 GLU A C 1
ATOM 685 O O . GLU A 1 89 ? -8.840 -8.365 10.046 1.00 85.44 89 GLU A O 1
ATOM 690 N N . LEU A 1 90 ? -8.859 -7.670 7.905 1.00 85.06 90 LEU A N 1
ATOM 691 C CA . LEU A 1 90 ? -7.494 -7.146 7.913 1.00 85.06 90 LEU A CA 1
ATOM 692 C C . LEU A 1 90 ? -7.343 -6.016 8.940 1.00 85.06 90 LEU A C 1
ATOM 694 O O . LEU A 1 90 ? -6.359 -5.959 9.683 1.00 85.06 90 LEU A O 1
ATOM 698 N N . GLU A 1 91 ? -8.317 -5.112 8.989 1.00 89.38 91 GLU A N 1
ATOM 699 C CA . GLU A 1 91 ? -8.346 -4.008 9.937 1.00 89.38 91 GLU A CA 1
ATOM 700 C C . GLU A 1 91 ? -8.414 -4.521 11.379 1.00 89.38 91 GLU A C 1
ATOM 702 O O . GLU A 1 91 ? -7.610 -4.100 12.215 1.00 89.38 91 GLU A O 1
ATOM 707 N N . ALA A 1 92 ? -9.307 -5.474 11.662 1.00 89.25 92 ALA A N 1
ATOM 708 C CA . ALA A 1 92 ? -9.447 -6.084 12.980 1.00 89.25 92 ALA A CA 1
ATOM 709 C C . ALA A 1 92 ? -8.150 -6.782 13.427 1.00 89.25 92 ALA A C 1
ATOM 711 O O . ALA A 1 92 ? -7.684 -6.562 14.550 1.00 89.25 92 ALA A O 1
ATOM 712 N N . GLY A 1 93 ? -7.515 -7.556 12.540 1.00 89.94 93 GLY A N 1
ATOM 713 C CA . GLY A 1 93 ? -6.243 -8.230 12.821 1.00 89.94 93 GLY A CA 1
ATOM 714 C C . GLY A 1 93 ? -5.090 -7.252 13.070 1.00 89.94 93 GLY A C 1
ATOM 715 O O . GLY A 1 93 ? -4.329 -7.397 14.036 1.00 89.94 93 GLY A O 1
ATOM 716 N N . ASN A 1 94 ? -4.990 -6.201 12.253 1.00 88.44 94 ASN A N 1
ATOM 717 C CA . ASN A 1 94 ? -3.997 -5.143 12.441 1.00 88.44 94 ASN A CA 1
ATOM 718 C C . ASN A 1 94 ? -4.228 -4.374 13.744 1.00 88.44 94 ASN A C 1
ATOM 720 O O . ASN A 1 94 ? -3.270 -4.090 14.467 1.00 88.44 94 ASN A O 1
ATOM 724 N N . ARG A 1 95 ? -5.488 -4.067 14.074 1.00 86.88 95 ARG A N 1
ATOM 725 C CA . ARG A 1 95 ? -5.880 -3.415 15.328 1.00 86.88 95 ARG A CA 1
ATOM 726 C C . ARG A 1 95 ? -5.461 -4.260 16.531 1.00 86.88 95 ARG A C 1
ATOM 728 O O . ARG A 1 95 ? -4.796 -3.741 17.426 1.00 86.88 95 ARG A O 1
ATOM 735 N N . ALA A 1 96 ? -5.770 -5.557 16.523 1.00 87.81 96 ALA A N 1
ATOM 736 C CA . ALA A 1 96 ? -5.385 -6.482 17.588 1.00 87.81 96 ALA A CA 1
ATOM 737 C C . ALA A 1 96 ? -3.860 -6.559 17.757 1.00 87.81 96 ALA A C 1
ATOM 739 O O . ALA A 1 96 ? -3.347 -6.389 18.862 1.00 87.81 96 ALA A O 1
ATOM 740 N N . THR A 1 97 ? -3.124 -6.717 16.654 1.00 88.38 97 THR A N 1
ATOM 741 C CA . THR A 1 97 ? -1.652 -6.764 16.661 1.00 88.38 97 THR A CA 1
ATOM 742 C C . THR A 1 97 ? -1.048 -5.471 17.210 1.00 88.38 97 THR A C 1
ATOM 744 O O . THR A 1 97 ? -0.113 -5.498 18.015 1.00 88.38 97 THR A O 1
ATOM 747 N N . ARG A 1 98 ? -1.597 -4.320 16.805 1.00 87.88 98 ARG A N 1
ATOM 748 C CA . ARG A 1 98 ? -1.148 -3.005 17.267 1.00 87.88 98 ARG A CA 1
ATOM 749 C C . ARG A 1 98 ? -1.383 -2.830 18.764 1.00 87.88 98 ARG A C 1
ATOM 751 O O . ARG A 1 98 ? -0.479 -2.372 19.452 1.00 87.88 98 ARG A O 1
ATOM 758 N N . HIS A 1 99 ? -2.552 -3.225 19.268 1.00 88.19 99 HIS A N 1
ATOM 759 C CA . HIS A 1 99 ? -2.873 -3.144 20.695 1.00 88.19 99 HIS A CA 1
ATOM 760 C C . HIS A 1 99 ? -2.044 -4.116 21.538 1.00 88.19 99 HIS A C 1
ATOM 762 O O . HIS A 1 99 ? -1.632 -3.757 22.635 1.00 88.19 99 HIS A O 1
ATOM 768 N N . ALA A 1 100 ? -1.742 -5.311 21.024 1.00 88.44 100 ALA A N 1
ATOM 769 C CA . ALA A 1 100 ? -0.846 -6.245 21.702 1.00 88.44 100 ALA A CA 1
ATOM 770 C C . ALA A 1 100 ? 0.571 -5.665 21.842 1.00 88.44 100 ALA A C 1
ATOM 772 O O . ALA A 1 100 ? 1.212 -5.820 22.877 1.00 88.44 100 ALA A O 1
ATOM 773 N N . ARG A 1 101 ? 1.053 -4.962 20.808 1.00 90.81 101 ARG A N 1
ATOM 774 C CA . ARG A 1 101 ? 2.371 -4.313 20.820 1.00 90.81 101 ARG A CA 1
ATOM 775 C C . ARG A 1 101 ? 2.399 -3.030 21.655 1.00 90.81 101 ARG A C 1
ATOM 777 O O . ARG A 1 101 ? 3.410 -2.740 22.285 1.00 90.81 101 ARG A O 1
ATOM 784 N N . TYR A 1 102 ? 1.303 -2.276 21.658 1.00 91.88 102 TYR A N 1
ATOM 785 C CA . TYR A 1 102 ? 1.173 -1.000 22.358 1.00 91.88 102 TYR A CA 1
ATOM 786 C C . TYR A 1 102 ? -0.149 -0.955 23.143 1.00 91.88 102 TYR A C 1
ATOM 788 O O . TYR A 1 102 ? -1.136 -0.399 22.656 1.00 91.88 102 TYR A O 1
ATOM 796 N N . PRO A 1 103 ? -0.190 -1.512 24.368 1.00 86.62 103 PRO A N 1
ATOM 797 C CA . PRO A 1 103 ? -1.430 -1.612 25.145 1.00 86.62 103 PRO A CA 1
ATOM 798 C C . PRO A 1 103 ? -2.079 -0.257 25.463 1.00 86.62 103 PRO A C 1
ATOM 800 O O . PRO A 1 103 ? -3.302 -0.130 25.438 1.00 86.62 103 PRO A O 1
ATOM 803 N N . TRP A 1 104 ? -1.262 0.778 25.689 1.00 90.38 104 TRP A N 1
ATOM 804 C CA . TRP A 1 104 ? -1.713 2.147 25.972 1.00 90.38 104 TRP A CA 1
ATOM 805 C C . TRP A 1 104 ? -2.429 2.809 24.788 1.00 90.38 104 TRP A C 1
ATOM 807 O O . TRP A 1 104 ? -3.231 3.722 24.976 1.00 90.38 104 TRP A O 1
ATOM 817 N N . LEU A 1 105 ? -2.178 2.340 23.563 1.00 88.88 105 LEU A N 1
ATOM 818 C CA . LEU A 1 105 ? -2.725 2.959 22.363 1.00 88.88 105 LEU A CA 1
ATOM 819 C C . LEU A 1 105 ? -4.246 2.810 22.288 1.00 88.88 105 LEU A C 1
ATOM 821 O O . LEU A 1 105 ? -4.919 3.702 21.784 1.00 88.88 105 LEU A O 1
ATOM 825 N N . ARG A 1 106 ? -4.800 1.720 22.832 1.00 84.12 106 ARG A N 1
ATOM 826 C CA . ARG A 1 106 ? -6.253 1.526 22.890 1.00 84.12 106 ARG A CA 1
ATOM 827 C C . ARG A 1 106 ? -6.929 2.619 23.718 1.00 84.12 106 ARG A C 1
ATOM 829 O O . ARG A 1 106 ? -7.941 3.157 23.290 1.00 84.12 106 ARG A O 1
ATOM 836 N N . ALA A 1 107 ? -6.359 2.948 24.877 1.00 88.44 107 ALA A N 1
ATOM 837 C CA . ALA A 1 107 ? -6.884 4.005 25.735 1.00 88.44 107 ALA A CA 1
ATOM 838 C C . ALA A 1 107 ? -6.807 5.368 25.035 1.00 88.44 107 ALA A C 1
ATOM 840 O O . ALA A 1 107 ? -7.787 6.102 25.025 1.00 88.44 107 ALA A O 1
ATOM 841 N N . LEU A 1 108 ? -5.684 5.661 24.371 1.00 90.75 108 LEU A N 1
ATOM 842 C CA . LEU A 1 108 ? -5.522 6.899 23.607 1.00 90.75 108 LEU A CA 1
ATOM 843 C C . LEU A 1 108 ? -6.545 7.025 22.467 1.00 90.75 108 LEU A C 1
ATOM 845 O O . LEU A 1 108 ? -7.142 8.081 22.306 1.00 90.75 108 LEU A O 1
ATOM 849 N N . MET A 1 109 ? -6.760 5.963 21.684 1.00 87.44 109 MET A N 1
ATOM 850 C CA . MET A 1 109 ? -7.731 5.987 20.581 1.00 87.44 109 MET A CA 1
ATOM 851 C C . MET A 1 109 ? -9.165 6.175 21.080 1.00 87.44 109 MET A C 1
ATOM 853 O O . MET A 1 109 ? -9.926 6.904 20.457 1.00 87.44 109 MET A O 1
ATOM 857 N N . ASN A 1 110 ? -9.519 5.562 22.212 1.00 88.88 110 ASN A N 1
ATOM 858 C CA . ASN A 1 110 ? -10.829 5.767 22.824 1.00 88.88 110 ASN A CA 1
ATOM 859 C C . ASN A 1 110 ? -11.019 7.220 23.282 1.00 88.88 110 ASN A C 1
ATOM 861 O O . ASN A 1 110 ? -12.064 7.796 23.013 1.00 88.88 110 ASN A O 1
ATOM 865 N N . LEU A 1 111 ? -10.003 7.817 23.916 1.00 93.38 111 LEU A N 1
ATOM 866 C CA . LEU A 1 111 ? -10.055 9.219 24.342 1.00 93.38 111 LEU A CA 1
ATOM 867 C C . LEU A 1 111 ? -10.195 10.176 23.152 1.00 93.38 111 LEU A C 1
ATOM 869 O O . LEU A 1 111 ? -10.937 11.145 23.235 1.00 93.38 111 LEU A O 1
ATOM 873 N N . LEU A 1 112 ? -9.506 9.911 22.037 1.00 91.88 112 LEU A N 1
ATOM 874 C CA . LEU A 1 112 ? -9.655 10.724 20.826 1.00 91.88 112 LEU A CA 1
ATOM 875 C C . LEU A 1 112 ? -11.068 10.628 20.239 1.00 91.88 112 LEU A C 1
ATOM 877 O O . LEU A 1 112 ? -11.626 11.654 19.872 1.00 91.88 112 LEU A O 1
ATOM 881 N N . ALA A 1 113 ? -11.651 9.427 20.200 1.00 90.19 113 ALA A N 1
ATOM 882 C CA . ALA A 1 113 ? -13.022 9.240 19.725 1.00 90.19 113 ALA A CA 1
ATOM 883 C C . ALA A 1 113 ? -14.044 9.959 20.622 1.00 90.19 113 ALA A C 1
ATOM 885 O O . ALA A 1 113 ? -14.970 10.588 20.124 1.00 90.19 113 ALA A O 1
ATOM 886 N N . GLU A 1 114 ? -13.847 9.916 21.941 1.00 92.25 114 GLU A N 1
ATOM 887 C CA . GLU A 1 114 ? -14.685 10.641 22.901 1.00 92.25 114 GLU A CA 1
ATOM 888 C C . GLU A 1 114 ? -14.571 12.164 22.717 1.00 92.25 114 GLU A C 1
ATOM 890 O O . GLU A 1 114 ? -15.573 12.875 22.755 1.00 92.25 114 GLU A O 1
ATOM 895 N N . ILE A 1 115 ? -13.366 12.678 22.444 1.00 90.88 115 ILE A N 1
ATOM 896 C CA . ILE A 1 115 ? -13.158 14.100 22.135 1.00 90.88 115 ILE A CA 1
ATOM 897 C C . ILE A 1 115 ? -13.885 14.501 20.845 1.00 90.88 115 ILE A C 1
ATOM 899 O O . ILE A 1 115 ? -14.511 15.561 20.824 1.00 90.88 115 ILE A O 1
ATOM 903 N N . GLU A 1 116 ? -13.819 13.685 19.789 1.00 90.31 116 GLU A N 1
ATOM 904 C CA . GLU A 1 116 ? -14.539 13.942 18.532 1.00 90.31 116 GLU A CA 1
ATOM 905 C C . GLU A 1 116 ? -16.058 13.967 18.752 1.00 90.31 116 GLU A C 1
ATOM 907 O O . GLU A 1 116 ? -16.725 14.907 18.322 1.00 90.31 116 GLU A O 1
ATOM 912 N N . GLU A 1 117 ? -16.603 13.008 19.506 1.00 89.62 117 GLU A N 1
ATOM 913 C CA . GLU A 1 117 ? -18.034 12.973 19.826 1.00 89.62 117 GLU A CA 1
ATOM 914 C C . GLU A 1 117 ? -18.479 14.226 20.598 1.00 89.62 117 GLU A C 1
ATOM 916 O O . GLU A 1 117 ? -19.500 14.840 20.276 1.00 89.62 117 GLU A O 1
ATOM 921 N N . ILE A 1 118 ? -17.683 14.664 21.578 1.00 89.19 118 ILE A N 1
ATOM 922 C CA . ILE A 1 118 ? -17.947 15.900 22.324 1.00 89.19 118 ILE A CA 1
ATOM 923 C C . ILE A 1 118 ? -17.893 17.124 21.394 1.00 89.19 118 ILE A C 1
ATOM 925 O O . ILE A 1 118 ? -18.725 18.028 21.512 1.00 89.19 118 ILE A O 1
ATOM 929 N N . GLN A 1 119 ? -16.945 17.176 20.455 1.00 84.69 119 GLN A N 1
ATOM 930 C CA . GLN A 1 119 ? -16.832 18.277 19.490 1.00 84.69 119 GLN A CA 1
ATOM 931 C C . GLN A 1 119 ? -18.032 18.348 18.538 1.00 84.69 119 GLN A C 1
ATOM 933 O O . GLN A 1 119 ? -18.523 19.450 18.263 1.00 84.69 119 GLN A O 1
ATOM 938 N N . ASP A 1 120 ? -18.549 17.206 18.091 1.00 82.44 120 ASP A N 1
ATOM 939 C CA . ASP A 1 120 ? -19.749 17.135 17.253 1.00 82.44 120 ASP A CA 1
ATOM 940 C C . ASP A 1 120 ? -21.006 17.571 18.024 1.00 82.44 120 ASP A C 1
ATOM 942 O O . ASP A 1 120 ? -21.836 18.337 17.514 1.00 82.44 120 ASP A O 1
ATOM 946 N N . GLN A 1 121 ? -21.129 17.171 19.292 1.00 81.31 121 GLN A N 1
ATOM 947 C CA . GLN A 1 121 ? -22.227 17.604 20.164 1.00 81.31 121 GLN A CA 1
ATOM 948 C C . GLN A 1 121 ? -22.187 19.115 20.442 1.00 81.31 121 GLN A C 1
ATOM 950 O O . GLN A 1 121 ? -23.215 19.792 20.383 1.00 81.31 121 GLN A O 1
ATOM 955 N N . ILE A 1 122 ? -21.007 19.687 20.693 1.00 78.94 122 ILE A N 1
ATOM 956 C CA . ILE A 1 122 ? -20.851 21.138 20.881 1.00 78.94 122 ILE A CA 1
ATOM 957 C C . ILE A 1 122 ? -21.163 21.888 19.580 1.00 78.94 122 ILE A C 1
ATOM 959 O O . ILE A 1 122 ? -21.847 22.914 19.607 1.00 78.94 122 ILE A O 1
ATOM 963 N N . SER A 1 123 ? -20.700 21.378 18.437 1.00 72.38 123 SER A N 1
ATOM 964 C CA . SER A 1 123 ? -20.954 21.987 17.128 1.00 72.38 123 SER A CA 1
ATOM 965 C C . SER A 1 123 ? -22.442 22.023 16.798 1.00 72.38 123 SER A C 1
ATOM 967 O O . SER A 1 123 ? -22.929 23.053 16.343 1.00 72.38 123 SER A O 1
ATOM 969 N N . THR A 1 124 ? -23.181 20.950 17.088 1.00 66.00 124 THR A N 1
ATOM 970 C CA . THR A 1 124 ? -24.642 20.891 16.896 1.00 66.00 124 THR A CA 1
ATOM 971 C C . THR A 1 124 ? -25.410 21.753 17.901 1.00 66.00 124 THR A C 1
ATOM 973 O O . THR A 1 124 ? -26.386 22.397 17.521 1.00 66.00 124 THR A O 1
ATOM 976 N N . THR A 1 125 ? -24.944 21.847 19.151 1.00 64.12 125 THR A N 1
ATOM 977 C CA . THR A 1 125 ? -25.557 22.690 20.199 1.00 64.12 125 THR A CA 1
ATOM 978 C C . THR A 1 125 ? -25.384 24.189 19.922 1.00 64.12 125 THR A C 1
ATOM 980 O O . THR A 1 125 ? -26.261 24.987 20.247 1.00 64.12 125 THR A O 1
ATOM 983 N N . ASN A 1 126 ? -24.284 24.584 19.273 1.00 59.06 126 ASN A N 1
ATOM 984 C CA . ASN A 1 126 ? -24.004 25.977 18.909 1.00 59.06 126 ASN A CA 1
ATOM 985 C C . ASN A 1 126 ? -24.649 26.422 17.583 1.00 59.06 126 ASN A C 1
ATOM 987 O O . ASN A 1 126 ? -24.530 27.594 17.212 1.00 59.06 126 ASN A O 1
ATOM 991 N N . VAL A 1 127 ? -25.364 25.539 16.872 1.00 56.19 127 VAL A N 1
ATOM 992 C CA . VAL A 1 127 ? -26.225 25.952 15.756 1.00 56.19 127 VAL A CA 1
ATOM 993 C C . VAL A 1 127 ? -27.496 26.569 16.339 1.00 56.19 127 VAL A C 1
ATOM 995 O O . VAL A 1 127 ? -28.504 25.899 16.553 1.00 56.19 127 VAL A O 1
ATOM 998 N N . ILE A 1 128 ? -27.458 27.877 16.596 1.00 56.97 128 ILE A N 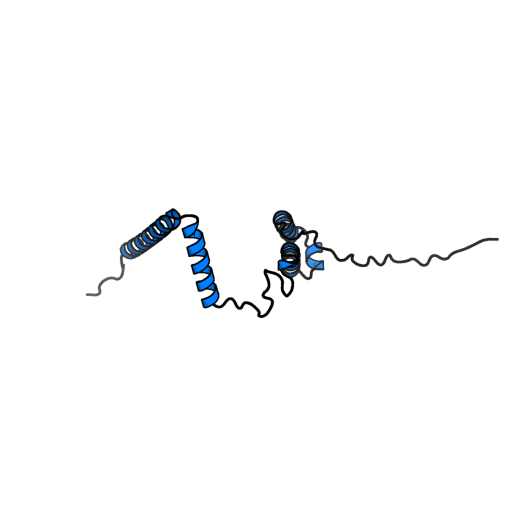1
ATOM 999 C CA . ILE A 1 128 ? -28.667 28.673 16.820 1.00 56.97 128 ILE A CA 1
ATOM 1000 C C . ILE A 1 128 ? -29.555 28.486 15.582 1.00 56.97 128 ILE A C 1
ATOM 1002 O O . ILE A 1 128 ? -29.249 28.998 14.505 1.00 56.97 128 ILE A O 1
ATOM 1006 N N . SER A 1 129 ? -30.646 27.729 15.718 1.00 58.78 129 SER A N 1
ATOM 1007 C CA . SER A 1 129 ? -31.682 27.643 14.690 1.00 58.78 129 SER A CA 1
ATOM 1008 C C . SER A 1 129 ? -32.306 29.028 14.528 1.00 58.78 129 SER A C 1
ATOM 1010 O O . SER A 1 129 ? -33.119 29.459 15.341 1.00 58.78 129 SER A O 1
ATOM 1012 N N . LEU A 1 130 ? -31.902 29.747 13.481 1.00 55.44 130 LEU A N 1
ATOM 1013 C CA . LEU A 1 130 ? -32.453 31.052 13.099 1.00 55.44 130 LEU A CA 1
ATOM 1014 C C . LEU A 1 130 ? -33.823 30.933 12.407 1.00 55.44 130 LEU A C 1
ATOM 1016 O O . LEU A 1 130 ? -34.231 31.848 11.696 1.00 55.44 130 LEU A O 1
ATOM 1020 N N . VAL A 1 131 ? -34.542 29.819 12.577 1.00 56.34 131 VAL A N 1
ATOM 1021 C CA . VAL A 1 131 ? -35.897 29.687 12.036 1.00 56.34 131 VAL A CA 1
ATOM 1022 C C . VAL A 1 131 ? -36.863 30.381 13.000 1.00 56.34 131 VAL A C 1
ATOM 1024 O O . VAL A 1 131 ? -37.009 29.926 14.136 1.00 56.34 131 VAL A O 1
ATOM 1027 N N . PRO A 1 132 ? -37.532 31.478 12.597 1.00 54.72 132 PRO A N 1
ATOM 1028 C CA . PRO A 1 132 ? -38.501 32.133 13.459 1.00 54.72 132 PRO A CA 1
ATOM 1029 C C . PRO A 1 132 ? -39.688 31.194 13.673 1.00 54.72 132 PRO A C 1
ATOM 1031 O O . PRO A 1 132 ? -40.268 30.692 12.708 1.00 54.72 132 PRO A O 1
ATOM 1034 N N . ALA A 1 133 ? -40.075 30.979 14.931 1.00 55.12 133 ALA A N 1
ATOM 1035 C CA . ALA A 1 133 ? -41.352 30.358 15.247 1.00 55.12 133 ALA A CA 1
ATOM 1036 C C . ALA A 1 133 ? -42.473 31.266 14.714 1.00 55.12 133 ALA A C 1
ATOM 1038 O O . ALA A 1 133 ? -42.665 32.387 15.192 1.00 55.12 133 ALA A O 1
ATOM 1039 N N . VAL A 1 134 ? -43.165 30.799 13.675 1.00 54.25 134 VAL A N 1
ATOM 1040 C CA . VAL A 1 134 ? -44.362 31.449 13.135 1.00 54.25 134 VAL A CA 1
ATOM 1041 C C . VAL A 1 134 ? -45.442 31.392 14.221 1.00 54.25 134 VAL A C 1
ATOM 1043 O O . VAL A 1 134 ? -45.693 30.322 14.772 1.00 54.25 134 VAL A O 1
ATOM 1046 N N . LYS A 1 135 ? -46.000 32.558 14.568 1.00 48.72 135 LYS A N 1
ATOM 1047 C CA . LYS A 1 135 ? -47.133 32.701 15.496 1.00 48.72 135 LYS A CA 1
ATOM 1048 C C . LYS A 1 135 ? -48.396 32.049 14.954 1.00 48.72 135 LYS A C 1
ATOM 1050 O O . LYS A 1 135 ? -48.620 32.166 13.729 1.00 48.72 135 LYS A O 1
#

pLDDT: mean 73.94, std 17.82, range [35.25, 93.38]

Sequence (135 aa):
MSAVLDSDKAVPEISPKPVTIEIREGDWKAYIHGIARCKDDKVLVERFGGAIAYKRACALAYLGRRAQLHGGVCSTRHPHIMTPQFIAELEAGNRATRHARYPWLRALMNLLAEIEEIQDQISTTNVISLVPAVK